Protein AF-Q728A7-F1 (afdb_monomer_lite)

Foldseek 3Di:
DDDDDDDPPPPPPDPPDQQVVLVVQLVVLVVVLLQVNLVSLLSNLVSLQDRPHPVSHDLLLSLLSLLLSVVVPDPPDDPVSVVCNCVSLVVDDPVSNVVSVVSNVVSNVSND

Sequence (112 aa):
MVRLFALVLLLVTMPTLAFADDAERVEKHKIGAMKGDYQDQRNLAYTLSTSSDPFVENKMLGCAWRKLILLSGSQRIDATDIQNEKFYCGKLSPEEQAVATKQAERLYKEIY

Radius of gyration: 20.45 Å; chains: 1; bounding box: 79×33×28 Å

Organism: Nitratidesulfovibrio vulgaris (strain ATCC 29579 / DSM 644 / CCUG 34227 / NCIMB 8303 / VKM B-1760 / Hildenborough) (NCBI:txid882)

pLDDT: mean 89.89, std 17.12, range [40.28, 98.94]

Secondary structure (DSSP, 8-state):
-----------------SHHHHHHHHHHHHHHHHTT-HHHHHHHHHHHHH-S-TTT--HHHHHHHHHHHHHTT-TT--HHHHHHHHHHHTTS-HHHHHHHHHHHHHHHHHH-

Structure (mmCIF, N/CA/C/O backbone):
data_AF-Q728A7-F1
#
_entry.id   AF-Q728A7-F1
#
loop_
_atom_site.group_PDB
_atom_site.id
_atom_site.type_symbol
_atom_site.label_atom_id
_atom_site.label_alt_id
_atom_site.label_comp_id
_atom_site.label_asym_id
_atom_site.label_entity_id
_atom_site.label_seq_id
_atom_site.pdbx_PDB_ins_code
_atom_site.Cartn_x
_atom_site.Cartn_y
_atom_site.Cartn_z
_atom_site.occupancy
_atom_site.B_iso_or_equiv
_atom_site.auth_seq_id
_atom_site.auth_comp_id
_atom_site.auth_asym_id
_atom_site.auth_atom_id
_atom_site.pdbx_PDB_model_num
ATOM 1 N N . MET A 1 1 ? 65.373 15.997 0.542 1.00 44.12 1 MET A N 1
ATOM 2 C CA . MET A 1 1 ? 64.277 16.996 0.476 1.00 44.12 1 MET A CA 1
ATOM 3 C C . MET A 1 1 ? 63.332 16.483 -0.604 1.00 44.12 1 MET A C 1
ATOM 5 O O . MET A 1 1 ? 63.846 16.143 -1.650 1.00 44.12 1 MET A O 1
ATOM 9 N N . VAL A 1 2 ? 62.032 16.248 -0.437 1.00 40.28 2 VAL A N 1
ATOM 10 C CA . VAL A 1 2 ? 60.987 16.885 0.376 1.00 40.28 2 VAL A CA 1
ATOM 11 C C . VAL A 1 2 ? 60.064 15.806 0.971 1.00 40.28 2 VAL A C 1
ATOM 13 O O . VAL A 1 2 ? 60.035 14.666 0.523 1.00 40.28 2 VAL A O 1
ATOM 16 N N . ARG A 1 3 ? 59.408 16.193 2.062 1.00 48.53 3 ARG A N 1
ATOM 17 C CA . ARG A 1 3 ? 58.686 15.402 3.056 1.00 48.53 3 ARG A CA 1
ATOM 18 C C . ARG A 1 3 ? 57.319 14.892 2.573 1.00 48.53 3 ARG A C 1
ATOM 20 O O . ARG A 1 3 ? 56.641 15.567 1.810 1.00 48.53 3 ARG A O 1
ATOM 27 N N . LEU A 1 4 ? 56.950 13.732 3.123 1.00 52.03 4 LEU A N 1
ATOM 28 C CA . LEU A 1 4 ? 55.621 13.287 3.570 1.00 52.03 4 LEU A CA 1
ATOM 29 C C . LEU A 1 4 ? 54.445 14.241 3.261 1.00 52.03 4 LEU A C 1
ATOM 31 O O . LEU A 1 4 ? 54.339 15.301 3.875 1.00 52.03 4 LEU A O 1
ATOM 35 N N . PHE A 1 5 ? 53.502 13.800 2.426 1.00 52.25 5 PHE A N 1
ATOM 36 C CA . PHE A 1 5 ? 52.129 14.309 2.445 1.00 52.25 5 PHE A CA 1
ATOM 37 C C . PHE A 1 5 ? 51.209 13.213 2.973 1.00 52.25 5 PHE A C 1
ATOM 39 O O . PHE A 1 5 ? 50.703 12.372 2.236 1.00 52.25 5 PHE A O 1
ATOM 46 N N . ALA A 1 6 ? 51.018 13.231 4.289 1.00 54.28 6 ALA A N 1
ATOM 47 C CA . ALA A 1 6 ? 49.795 12.727 4.877 1.00 54.28 6 ALA A CA 1
ATOM 48 C C . ALA A 1 6 ? 48.701 13.761 4.584 1.00 54.28 6 ALA A C 1
ATOM 50 O O . ALA A 1 6 ? 48.778 14.890 5.063 1.00 54.28 6 ALA A O 1
ATOM 51 N N . LEU A 1 7 ? 47.683 13.380 3.818 1.00 53.16 7 LEU A N 1
ATOM 52 C CA . LEU A 1 7 ? 46.376 14.014 3.928 1.00 53.16 7 LEU A CA 1
ATOM 53 C C . LEU A 1 7 ? 45.322 12.911 3.902 1.00 53.16 7 LEU A C 1
ATOM 55 O O . LEU A 1 7 ? 44.863 12.451 2.861 1.00 53.16 7 LEU A O 1
ATOM 59 N N . VAL A 1 8 ? 45.012 12.447 5.106 1.00 58.12 8 VAL A N 1
ATOM 60 C CA . VAL A 1 8 ? 43.839 11.643 5.417 1.00 58.12 8 VAL A CA 1
ATOM 61 C C . VAL A 1 8 ? 42.620 12.506 5.095 1.00 58.12 8 VAL A C 1
ATOM 63 O O . VAL A 1 8 ? 42.271 13.393 5.869 1.00 58.12 8 VAL A O 1
ATOM 66 N N . LEU A 1 9 ? 41.985 12.277 3.946 1.00 52.69 9 LEU A N 1
ATOM 67 C CA . LEU A 1 9 ? 40.652 12.805 3.681 1.00 52.69 9 LEU A CA 1
ATOM 68 C C . LEU A 1 9 ? 39.641 11.741 4.124 1.00 52.69 9 LEU A C 1
ATOM 70 O O . LEU A 1 9 ? 39.178 10.924 3.330 1.00 52.69 9 LEU A O 1
ATOM 74 N N . LEU A 1 10 ? 39.340 11.718 5.427 1.00 53.47 10 LEU A N 1
ATOM 75 C CA . LEU A 1 10 ? 38.138 11.060 5.936 1.00 53.47 10 LEU A CA 1
ATOM 76 C C . LEU A 1 10 ? 36.931 11.838 5.383 1.00 53.47 10 LEU A C 1
ATOM 78 O O . LEU A 1 10 ? 36.469 12.807 5.983 1.00 53.47 10 LEU A O 1
ATOM 82 N N . LEU A 1 11 ? 36.418 11.427 4.224 1.00 54.69 11 LEU A N 1
ATOM 83 C CA . LEU A 1 11 ? 35.054 11.751 3.813 1.00 54.69 11 LEU A CA 1
ATOM 84 C C . LEU A 1 11 ? 34.112 10.882 4.651 1.00 54.69 11 LEU A C 1
ATOM 86 O O . LEU A 1 11 ? 33.641 9.838 4.211 1.00 54.69 11 LEU A O 1
ATOM 90 N N . VAL A 1 12 ? 33.863 11.301 5.892 1.00 56.25 12 VAL A N 1
ATOM 91 C CA . VAL A 1 12 ? 32.691 10.831 6.638 1.00 56.25 12 VAL A CA 1
ATOM 92 C C . VAL A 1 12 ? 31.491 11.531 6.015 1.00 56.25 12 VAL A C 1
ATOM 94 O O . VAL A 1 12 ? 31.086 12.610 6.442 1.00 56.25 12 VAL A O 1
ATOM 97 N N . THR A 1 13 ? 30.960 10.957 4.939 1.00 55.31 13 THR A N 1
ATOM 98 C CA . THR A 1 13 ? 29.655 11.360 4.422 1.00 55.31 13 THR A CA 1
ATOM 99 C C . THR A 1 13 ? 28.615 10.975 5.465 1.00 55.31 13 THR A C 1
ATOM 101 O O . THR A 1 13 ? 28.520 9.814 5.863 1.00 55.31 13 THR A O 1
ATOM 104 N N . MET A 1 14 ? 27.887 11.975 5.953 1.00 59.03 14 MET A N 1
ATOM 105 C CA . MET A 1 14 ? 26.846 11.830 6.964 1.00 59.03 14 MET A CA 1
ATOM 106 C C . MET A 1 14 ? 25.797 10.779 6.564 1.00 59.03 14 MET A C 1
ATOM 108 O O . MET A 1 14 ? 25.499 10.642 5.376 1.00 59.03 14 MET A O 1
ATOM 112 N N . PRO A 1 15 ? 25.196 10.048 7.519 1.00 50.47 15 PRO A N 1
ATOM 113 C CA . PRO A 1 15 ? 24.165 9.066 7.213 1.00 50.47 15 PRO A CA 1
ATOM 114 C C . PRO A 1 15 ? 22.844 9.784 6.892 1.00 50.47 15 PRO A C 1
ATOM 116 O O . PRO A 1 15 ? 21.998 9.967 7.760 1.00 50.47 15 PRO A O 1
ATOM 119 N N . THR A 1 16 ? 22.650 10.206 5.643 1.00 57.50 16 THR A N 1
ATOM 120 C CA . THR A 1 16 ? 21.397 10.826 5.163 1.00 57.50 16 THR A CA 1
ATOM 121 C C . THR A 1 16 ? 20.495 9.845 4.403 1.00 57.50 16 THR A C 1
ATOM 123 O O . THR A 1 16 ? 19.815 10.248 3.467 1.00 57.50 16 THR A O 1
ATOM 126 N N . LEU A 1 17 ? 20.496 8.549 4.737 1.00 53.69 17 LEU A N 1
ATOM 127 C CA . LEU A 1 17 ? 20.066 7.521 3.771 1.00 53.69 17 LEU A CA 1
ATOM 128 C C . LEU A 1 17 ? 18.746 6.783 4.052 1.00 53.69 17 LEU A C 1
ATOM 130 O O . LEU A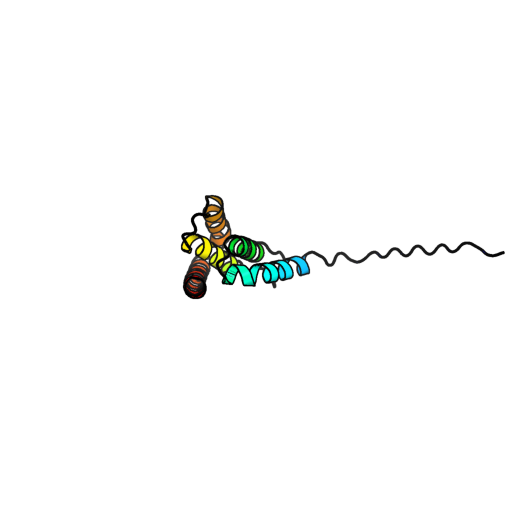 1 17 ? 18.357 5.979 3.219 1.00 53.69 17 LEU A O 1
ATOM 134 N N . ALA A 1 18 ? 18.029 7.028 5.155 1.00 55.31 18 ALA A N 1
ATOM 135 C CA . ALA A 1 18 ? 16.771 6.299 5.408 1.00 55.31 18 ALA A CA 1
ATOM 136 C C . ALA A 1 18 ? 15.524 6.971 4.794 1.00 55.31 18 ALA A C 1
ATOM 138 O O . ALA A 1 18 ? 14.670 6.291 4.242 1.00 55.31 18 ALA A O 1
ATOM 139 N N . PHE A 1 19 ? 15.414 8.303 4.864 1.00 57.62 19 PHE A N 1
ATOM 140 C CA . PHE A 1 19 ? 14.200 9.023 4.439 1.00 57.62 19 PHE A CA 1
ATOM 141 C C . PHE A 1 19 ? 14.064 9.146 2.911 1.00 57.62 19 PHE A C 1
ATOM 143 O O . PHE A 1 19 ? 12.981 8.970 2.364 1.00 57.62 19 PHE A O 1
ATOM 150 N N . ALA A 1 20 ? 15.171 9.388 2.201 1.00 64.19 20 ALA A N 1
ATOM 151 C CA . ALA A 1 20 ? 15.150 9.499 0.741 1.00 64.19 20 ALA A CA 1
ATOM 152 C C . ALA A 1 20 ? 14.777 8.173 0.045 1.00 64.19 20 ALA A C 1
ATOM 154 O O . ALA A 1 20 ? 14.147 8.199 -1.012 1.00 64.19 20 ALA A O 1
ATOM 155 N N . ASP A 1 21 ? 15.119 7.033 0.655 1.00 86.81 21 ASP A N 1
ATOM 156 C CA . ASP A 1 21 ? 14.872 5.702 0.088 1.00 86.81 21 ASP A CA 1
ATOM 157 C C . ASP A 1 21 ? 13.371 5.394 -0.014 1.00 86.81 21 ASP A C 1
ATOM 159 O O . ASP A 1 21 ? 12.887 4.940 -1.047 1.00 86.81 21 ASP A O 1
ATOM 163 N N . ASP A 1 22 ? 12.581 5.713 1.011 1.00 92.88 22 ASP A N 1
ATOM 164 C CA . ASP A 1 22 ? 11.150 5.399 0.995 1.00 92.88 22 ASP A CA 1
ATOM 165 C C . ASP A 1 22 ? 10.366 6.219 -0.042 1.00 92.88 22 ASP A C 1
ATOM 167 O O . ASP A 1 22 ? 9.475 5.680 -0.710 1.00 92.88 22 ASP A O 1
ATOM 171 N N . ALA A 1 23 ? 10.716 7.494 -0.235 1.00 94.50 23 ALA A N 1
ATOM 172 C CA . ALA A 1 23 ? 10.121 8.322 -1.282 1.00 94.50 23 ALA A CA 1
ATOM 173 C C . ALA A 1 23 ? 10.462 7.785 -2.685 1.00 94.50 23 ALA A C 1
ATOM 175 O O . ALA A 1 23 ? 9.582 7.687 -3.545 1.00 94.50 23 ALA A O 1
ATOM 176 N N . GLU A 1 24 ? 11.713 7.366 -2.899 1.00 94.00 24 GLU A N 1
ATOM 177 C CA . GLU A 1 24 ? 12.138 6.709 -4.138 1.00 94.00 24 GLU A CA 1
ATOM 178 C C . GLU A 1 24 ? 11.380 5.392 -4.362 1.00 94.00 24 GLU A C 1
ATOM 180 O O . GLU A 1 24 ? 10.890 5.134 -5.463 1.00 94.00 24 GLU A O 1
ATOM 185 N N . ARG A 1 25 ? 11.199 4.577 -3.314 1.00 95.25 25 ARG A N 1
ATOM 186 C CA . ARG A 1 25 ? 10.435 3.321 -3.379 1.00 95.25 25 ARG A CA 1
ATOM 187 C C . ARG A 1 25 ? 8.971 3.552 -3.749 1.00 95.25 25 ARG A C 1
ATOM 189 O O . ARG A 1 25 ? 8.418 2.754 -4.508 1.00 95.25 25 ARG A O 1
ATOM 196 N N . VAL A 1 26 ? 8.335 4.612 -3.243 1.00 97.00 26 VAL A N 1
ATOM 197 C CA . VAL A 1 26 ? 6.979 4.988 -3.680 1.00 97.00 26 VAL A CA 1
ATOM 198 C C . VAL A 1 26 ? 6.973 5.300 -5.170 1.00 97.00 26 VAL A C 1
ATOM 200 O O . VAL A 1 26 ? 6.186 4.700 -5.901 1.00 97.00 26 VAL A O 1
ATOM 203 N N . GLU A 1 27 ? 7.856 6.186 -5.632 1.00 96.06 27 GLU A N 1
ATOM 204 C CA . GLU A 1 27 ? 7.864 6.609 -7.035 1.00 96.06 27 GLU A CA 1
ATOM 205 C C . GLU A 1 27 ? 8.167 5.442 -7.982 1.00 96.06 27 GLU A C 1
ATOM 207 O O . GLU A 1 27 ? 7.476 5.255 -8.985 1.00 96.06 27 GLU A O 1
ATOM 212 N N . LYS A 1 28 ? 9.114 4.580 -7.600 1.00 97.19 28 LYS A N 1
ATOM 213 C CA . LYS A 1 28 ? 9.482 3.369 -8.340 1.00 97.19 28 LYS A CA 1
ATOM 214 C C . LYS A 1 28 ? 8.285 2.463 -8.631 1.00 97.19 28 LYS A C 1
ATOM 216 O O . LYS A 1 28 ? 8.169 1.953 -9.742 1.00 97.19 28 LYS A O 1
ATOM 221 N N . HIS A 1 29 ? 7.412 2.243 -7.647 1.00 98.25 29 HIS A N 1
ATOM 222 C CA . HIS A 1 29 ? 6.294 1.300 -7.774 1.00 98.25 29 HIS A CA 1
ATOM 223 C C . HIS A 1 29 ? 4.984 1.959 -8.220 1.00 98.25 29 HIS A C 1
ATOM 225 O O . HIS A 1 29 ? 4.067 1.275 -8.668 1.00 98.25 29 HIS A O 1
ATOM 231 N N . LYS A 1 30 ? 4.876 3.288 -8.146 1.00 97.94 30 LYS A N 1
ATOM 232 C CA . LYS A 1 30 ? 3.633 4.017 -8.422 1.00 97.94 30 LYS A CA 1
ATOM 233 C C . LYS A 1 30 ? 3.068 3.754 -9.816 1.00 97.94 30 LYS A C 1
ATOM 235 O O . LYS A 1 30 ? 1.881 3.463 -9.947 1.00 97.94 30 LYS A O 1
ATOM 240 N N . ILE A 1 31 ? 3.899 3.838 -10.856 1.00 98.06 31 ILE A N 1
ATOM 241 C CA . ILE A 1 31 ? 3.432 3.699 -12.245 1.00 98.06 31 ILE A CA 1
ATOM 242 C C . ILE A 1 31 ? 2.932 2.279 -12.521 1.00 98.06 31 ILE A C 1
ATOM 244 O O . ILE A 1 31 ? 1.879 2.118 -13.135 1.00 98.06 31 ILE A O 1
ATOM 248 N N . GLY A 1 32 ? 3.661 1.251 -12.082 1.00 98.50 32 GLY A N 1
ATOM 249 C CA . GLY A 1 32 ? 3.243 -0.134 -12.290 1.00 98.50 32 GLY A CA 1
ATOM 250 C C . GLY A 1 32 ? 2.015 -0.499 -11.461 1.00 98.50 32 GLY A C 1
ATOM 251 O O . GLY A 1 32 ? 1.087 -1.108 -11.992 1.00 98.50 32 GLY A O 1
ATOM 252 N N . ALA A 1 33 ? 1.922 -0.005 -10.221 1.00 98.69 33 ALA A N 1
ATOM 253 C CA . ALA A 1 33 ? 0.744 -0.202 -9.382 1.00 98.69 33 ALA A CA 1
ATOM 254 C C . ALA A 1 33 ? -0.536 0.333 -10.051 1.00 98.69 33 ALA A C 1
ATOM 256 O O . ALA A 1 33 ? -1.555 -0.364 -10.081 1.00 98.69 33 ALA A O 1
ATOM 257 N N . MET A 1 34 ? -0.456 1.526 -10.658 1.00 98.62 34 MET A N 1
ATOM 258 C CA . MET A 1 34 ? -1.546 2.144 -11.430 1.00 98.62 34 MET A CA 1
ATOM 259 C C . MET A 1 34 ? -1.832 1.454 -12.773 1.00 98.62 34 MET A C 1
ATOM 261 O O . MET A 1 34 ? -2.890 1.664 -13.350 1.00 98.62 34 MET A O 1
ATOM 265 N N . LYS A 1 35 ? -0.918 0.624 -13.282 1.00 98.31 35 LYS A N 1
ATOM 266 C CA . LYS A 1 35 ? -1.137 -0.212 -14.476 1.00 98.31 35 LYS A CA 1
ATOM 267 C C . LYS A 1 35 ? -1.659 -1.611 -14.140 1.00 98.31 35 LYS A C 1
ATOM 269 O O . LYS A 1 35 ? -1.724 -2.458 -15.025 1.00 98.31 35 LYS A O 1
ATOM 274 N N . GLY A 1 36 ? -1.993 -1.871 -12.876 1.00 98.00 36 GLY A N 1
ATOM 275 C CA . GLY A 1 36 ? -2.477 -3.180 -12.442 1.00 98.00 36 GLY A CA 1
ATOM 276 C C . GLY A 1 36 ? -1.371 -4.187 -12.127 1.00 98.00 36 GLY A C 1
ATOM 277 O O . GLY A 1 36 ? -1.673 -5.362 -11.926 1.00 98.00 36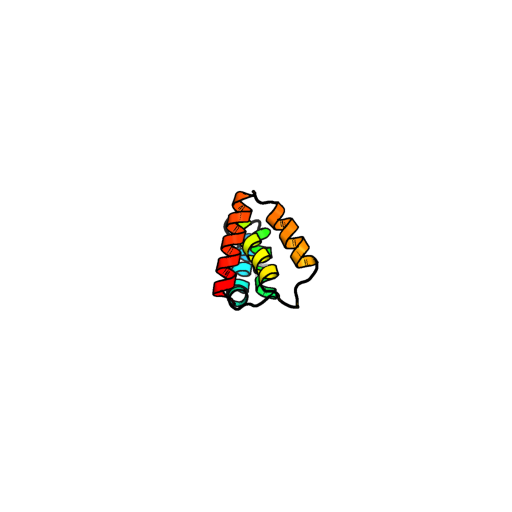 GLY A O 1
ATOM 278 N N . ASP A 1 37 ? -0.096 -3.775 -12.068 1.00 98.56 37 ASP A N 1
ATOM 279 C CA . ASP A 1 37 ? 0.970 -4.698 -11.679 1.00 98.56 37 ASP A CA 1
ATOM 280 C C . ASP A 1 37 ? 0.826 -5.077 -10.201 1.00 98.56 37 ASP A C 1
ATOM 282 O O . ASP A 1 37 ? 1.057 -4.285 -9.286 1.00 98.56 37 ASP A O 1
ATOM 286 N N . TYR A 1 38 ? 0.438 -6.329 -9.974 1.00 98.44 38 TYR A N 1
ATOM 287 C CA . TYR A 1 38 ? 0.175 -6.878 -8.649 1.00 98.44 38 TYR A CA 1
ATOM 288 C C . TYR A 1 38 ? 1.368 -6.748 -7.684 1.00 98.44 38 TYR A C 1
ATOM 290 O O . TYR A 1 38 ? 1.171 -6.512 -6.489 1.00 98.44 38 TYR A O 1
ATOM 298 N N . GLN A 1 39 ? 2.609 -6.899 -8.164 1.00 98.50 39 GLN A N 1
ATOM 299 C CA . GLN A 1 39 ? 3.774 -6.821 -7.282 1.00 98.50 39 GLN A CA 1
ATOM 300 C C . GLN A 1 39 ? 4.067 -5.373 -6.889 1.00 98.50 39 GLN A C 1
ATOM 302 O O . GLN A 1 39 ? 4.361 -5.099 -5.723 1.00 98.50 39 GLN A O 1
ATOM 307 N N . ASP A 1 40 ? 3.930 -4.445 -7.830 1.00 98.81 40 ASP A N 1
ATOM 308 C CA . ASP A 1 40 ? 4.071 -3.022 -7.553 1.00 98.81 40 ASP A CA 1
ATOM 309 C C . ASP A 1 40 ? 2.967 -2.513 -6.618 1.00 98.81 40 ASP A C 1
ATOM 311 O O . ASP A 1 40 ? 3.262 -1.743 -5.705 1.00 98.81 40 ASP A O 1
ATOM 315 N N . GLN A 1 41 ? 1.733 -3.020 -6.734 1.00 98.81 41 GLN A N 1
ATOM 316 C CA . GLN A 1 41 ? 0.664 -2.742 -5.764 1.00 98.81 41 GLN A CA 1
ATOM 317 C C . GLN A 1 41 ? 1.052 -3.190 -4.347 1.00 98.81 41 GLN A C 1
ATOM 319 O O . GLN A 1 41 ? 0.905 -2.422 -3.391 1.00 98.81 41 GLN A O 1
ATOM 324 N N . ARG A 1 42 ? 1.597 -4.409 -4.191 1.00 98.81 42 ARG A N 1
ATOM 325 C CA . ARG A 1 42 ? 2.062 -4.924 -2.886 1.00 98.81 42 ARG A CA 1
ATOM 326 C C . ARG A 1 42 ? 3.182 -4.069 -2.302 1.00 98.81 42 ARG A C 1
ATOM 328 O O . ARG A 1 42 ? 3.141 -3.748 -1.110 1.00 98.81 42 ARG A O 1
ATOM 335 N N . ASN A 1 43 ? 4.158 -3.705 -3.131 1.00 98.69 43 ASN A N 1
ATOM 336 C CA . ASN A 1 43 ? 5.329 -2.941 -2.712 1.00 98.69 43 ASN A CA 1
ATOM 337 C C . ASN A 1 43 ? 4.957 -1.506 -2.327 1.00 98.69 43 ASN A C 1
ATOM 339 O O . ASN A 1 43 ? 5.372 -1.038 -1.266 1.00 98.69 43 ASN A O 1
ATOM 343 N N . LEU A 1 44 ? 4.123 -0.844 -3.132 1.00 98.69 44 LEU A N 1
ATOM 344 C CA . LEU A 1 44 ? 3.614 0.493 -2.841 1.00 98.69 44 LEU A CA 1
ATOM 345 C C . LEU A 1 44 ? 2.815 0.502 -1.532 1.00 98.69 44 LEU A C 1
ATOM 347 O O . LEU A 1 44 ? 3.079 1.316 -0.648 1.00 98.69 44 LEU A O 1
ATOM 351 N N . ALA A 1 45 ? 1.901 -0.457 -1.362 1.00 98.75 45 ALA A N 1
ATOM 352 C CA . ALA A 1 45 ? 1.129 -0.605 -0.134 1.00 98.75 45 ALA A CA 1
ATOM 353 C C . ALA A 1 45 ? 2.020 -0.822 1.098 1.00 98.75 45 ALA A C 1
ATOM 355 O O . ALA A 1 45 ? 1.736 -0.282 2.168 1.00 98.75 45 ALA A O 1
ATOM 356 N N . TYR A 1 46 ? 3.090 -1.614 0.962 1.00 98.44 46 TYR A N 1
ATOM 357 C CA . TYR A 1 46 ? 4.059 -1.843 2.030 1.00 98.44 46 TYR A CA 1
ATOM 358 C C . TYR A 1 46 ? 4.771 -0.556 2.433 1.00 98.44 46 TYR A C 1
ATOM 360 O O . TYR A 1 46 ? 4.669 -0.181 3.598 1.00 98.44 46 TYR A O 1
ATOM 368 N N . THR A 1 47 ? 5.380 0.164 1.486 1.00 98.25 47 THR A N 1
ATOM 369 C CA . THR A 1 47 ? 6.085 1.425 1.770 1.00 98.25 47 THR A CA 1
ATOM 370 C C . THR A 1 47 ? 5.194 2.429 2.493 1.00 98.25 47 THR A C 1
ATOM 372 O O . THR A 1 47 ? 5.561 2.921 3.556 1.00 98.25 47 THR A O 1
ATOM 375 N N . LEU A 1 48 ? 3.980 2.652 1.979 1.00 98.44 48 LEU A N 1
ATOM 376 C CA . LEU A 1 48 ? 3.017 3.579 2.582 1.00 98.44 48 LEU A CA 1
ATOM 377 C C . LEU A 1 48 ? 2.593 3.160 4.000 1.00 98.44 48 LEU A C 1
ATOM 379 O O . LEU A 1 48 ? 2.211 4.008 4.801 1.00 98.44 48 LEU A O 1
ATOM 383 N N . SER A 1 49 ? 2.640 1.864 4.321 1.00 98.12 49 SER A N 1
ATOM 384 C CA . SER A 1 49 ? 2.209 1.339 5.623 1.00 98.12 49 SER A CA 1
ATOM 385 C C . SER A 1 49 ? 3.318 1.279 6.679 1.00 98.12 49 SER A C 1
ATOM 387 O O . SER A 1 49 ? 3.000 1.109 7.857 1.00 98.12 49 SER A O 1
ATOM 389 N N . THR A 1 50 ? 4.591 1.300 6.272 1.00 96.50 50 THR A N 1
ATOM 390 C CA . THR A 1 50 ? 5.732 1.018 7.165 1.00 96.50 50 THR A CA 1
ATOM 391 C C . THR A 1 50 ? 6.798 2.096 7.197 1.00 96.50 50 THR A C 1
ATOM 393 O O . THR A 1 50 ? 7.716 1.967 8.005 1.00 96.50 50 THR A O 1
ATOM 396 N N . SER A 1 51 ? 6.742 3.090 6.309 1.00 95.88 51 SER A N 1
ATOM 397 C CA . SER A 1 51 ? 7.769 4.126 6.268 1.00 95.88 51 SER A CA 1
ATOM 398 C C . SER A 1 51 ? 7.882 4.837 7.617 1.00 95.88 51 SER A C 1
ATOM 400 O O . SER A 1 51 ? 6.880 5.141 8.261 1.00 95.88 51 SER A O 1
ATOM 402 N N . SER A 1 52 ? 9.117 5.104 8.039 1.00 93.75 52 SER A N 1
ATOM 403 C CA . SER A 1 52 ? 9.389 5.987 9.175 1.00 93.75 52 SER A CA 1
ATOM 404 C C . SER A 1 52 ? 9.385 7.466 8.784 1.00 93.75 52 SER A C 1
ATOM 406 O O . SER A 1 52 ? 9.483 8.322 9.661 1.00 93.75 52 SER A O 1
ATOM 408 N N . ASP A 1 53 ? 9.321 7.773 7.485 1.00 94.12 53 ASP A N 1
ATOM 409 C CA . ASP A 1 53 ? 9.178 9.134 6.986 1.00 94.12 53 ASP A CA 1
ATOM 410 C C . ASP A 1 53 ? 7.705 9.568 7.086 1.00 94.12 53 ASP A C 1
ATOM 412 O O . ASP A 1 53 ? 6.866 9.004 6.383 1.00 94.12 53 ASP A O 1
ATOM 416 N N . PRO A 1 54 ? 7.351 10.579 7.899 1.00 92.06 54 PRO A N 1
ATOM 417 C CA . PRO A 1 54 ? 5.969 11.048 8.001 1.00 92.06 54 PRO A CA 1
ATOM 418 C C . PRO A 1 54 ? 5.429 11.678 6.704 1.00 92.06 54 PRO A C 1
ATOM 420 O O . PRO A 1 54 ? 4.217 11.835 6.575 1.00 92.06 54 PRO A O 1
ATOM 423 N N . PHE A 1 55 ? 6.289 12.053 5.750 1.00 93.56 55 PHE A N 1
ATOM 424 C CA . PHE A 1 55 ? 5.872 12.558 4.438 1.00 93.56 55 PHE A CA 1
ATOM 425 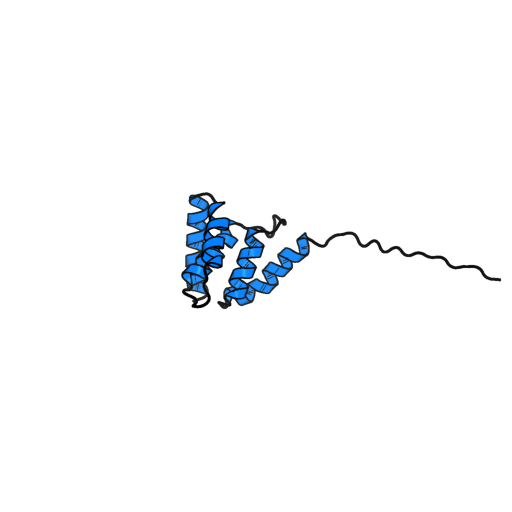C C . PHE A 1 55 ? 5.579 11.438 3.432 1.00 93.56 55 PHE A C 1
ATOM 427 O O . PHE A 1 55 ? 4.900 11.681 2.433 1.00 93.56 55 PHE A O 1
ATOM 434 N N . VAL A 1 56 ? 6.068 10.222 3.690 1.00 95.94 56 VAL A N 1
ATOM 435 C CA . VAL A 1 56 ? 5.810 9.032 2.864 1.00 95.94 56 VAL A CA 1
ATOM 436 C C . VAL A 1 56 ? 4.771 8.124 3.513 1.00 95.94 56 VAL A C 1
ATOM 438 O O . VAL A 1 56 ? 3.940 7.538 2.815 1.00 95.94 56 VAL A O 1
ATOM 441 N N . GLU A 1 57 ? 4.796 7.998 4.840 1.00 97.12 57 GLU A N 1
ATOM 442 C CA . GLU A 1 57 ? 3.846 7.181 5.579 1.00 97.12 57 GLU A CA 1
ATOM 443 C C . GLU A 1 57 ? 2.422 7.683 5.335 1.00 97.12 57 GLU A C 1
ATOM 445 O O . GLU A 1 57 ? 2.060 8.831 5.583 1.00 97.12 57 GLU A O 1
ATOM 450 N N . ASN A 1 58 ? 1.578 6.773 4.867 1.00 98.06 58 ASN A N 1
ATOM 451 C CA . ASN A 1 58 ? 0.160 7.006 4.719 1.00 98.06 58 ASN A CA 1
ATOM 452 C C . ASN A 1 58 ? -0.569 5.683 4.934 1.00 98.06 58 ASN A C 1
ATOM 454 O O . ASN A 1 58 ? -0.913 4.972 3.988 1.00 98.06 58 ASN A O 1
ATOM 458 N N . LYS A 1 59 ? -0.798 5.342 6.206 1.00 98.25 59 LYS A N 1
ATOM 459 C CA . LYS A 1 59 ? -1.417 4.070 6.612 1.00 98.25 59 LYS A CA 1
ATOM 460 C C . LYS A 1 59 ? -2.794 3.854 5.978 1.00 98.25 59 LYS A C 1
ATOM 462 O O . LYS A 1 59 ? -3.121 2.731 5.599 1.00 98.25 59 LYS A O 1
ATOM 467 N N . MET A 1 60 ? -3.574 4.923 5.811 1.00 98.56 60 MET A N 1
ATOM 468 C CA . MET A 1 60 ? -4.888 4.869 5.166 1.00 98.56 60 MET A CA 1
ATOM 469 C C . MET A 1 60 ? -4.774 4.523 3.676 1.00 98.56 60 MET A C 1
ATOM 471 O O . MET A 1 60 ? -5.443 3.597 3.217 1.00 98.56 60 MET A O 1
ATOM 475 N N . LEU A 1 61 ? -3.885 5.192 2.932 1.00 98.69 61 LEU A N 1
ATOM 476 C CA . LEU A 1 61 ? -3.648 4.880 1.519 1.00 98.69 61 LEU A CA 1
ATOM 477 C C . LEU A 1 61 ? -2.992 3.501 1.343 1.00 98.69 61 LEU A C 1
ATOM 479 O O . LEU A 1 61 ? -3.350 2.757 0.434 1.00 98.69 61 LEU A O 1
ATOM 483 N N . GLY A 1 62 ? -2.077 3.120 2.237 1.00 98.75 62 GLY A N 1
ATOM 484 C CA . GLY A 1 62 ? -1.502 1.775 2.285 1.00 98.75 62 GLY A CA 1
ATOM 485 C C . GLY A 1 62 ? -2.580 0.703 2.470 1.00 98.75 62 GLY A C 1
ATOM 486 O O . GLY A 1 62 ? -2.608 -0.281 1.731 1.00 98.75 62 GLY A O 1
ATOM 487 N N . CYS A 1 63 ? -3.526 0.926 3.386 1.00 98.88 63 CYS A N 1
ATOM 488 C CA . CYS A 1 63 ? -4.693 0.065 3.560 1.00 98.88 63 CYS A CA 1
ATOM 489 C C . CYS A 1 63 ? -5.591 0.037 2.309 1.00 98.88 63 CYS A C 1
ATOM 491 O O . CYS A 1 63 ? -6.031 -1.039 1.902 1.00 98.88 63 CYS A O 1
ATOM 493 N N . ALA A 1 64 ? -5.812 1.178 1.647 1.00 98.94 64 ALA A N 1
ATOM 494 C CA . ALA A 1 64 ? -6.581 1.235 0.403 1.00 98.94 64 ALA A CA 1
ATOM 495 C C . ALA A 1 64 ? -5.964 0.355 -0.698 1.00 98.94 64 ALA A C 1
ATOM 497 O O . ALA A 1 64 ? -6.671 -0.437 -1.319 1.00 98.94 64 ALA A O 1
ATOM 498 N N . TRP A 1 65 ? -4.641 0.405 -0.885 1.00 98.94 65 TRP A N 1
ATOM 499 C CA . TRP A 1 65 ? -3.952 -0.481 -1.828 1.00 98.94 65 TRP A CA 1
ATOM 500 C C . TRP A 1 65 ? -4.057 -1.962 -1.443 1.00 98.94 65 TRP A C 1
ATOM 502 O O . TRP A 1 65 ? -4.210 -2.810 -2.317 1.00 98.94 65 TRP A O 1
ATOM 512 N N . ARG A 1 66 ? -4.038 -2.305 -0.149 1.00 98.88 66 ARG A N 1
ATOM 513 C CA . ARG A 1 66 ? -4.245 -3.699 0.300 1.00 98.88 66 ARG A CA 1
ATOM 514 C C . ARG A 1 66 ? -5.645 -4.206 0.011 1.00 98.88 66 ARG A C 1
ATOM 516 O O . ARG A 1 66 ? -5.800 -5.321 -0.482 1.00 98.88 66 ARG A O 1
ATOM 523 N N . LYS A 1 67 ? -6.652 -3.372 0.256 1.00 98.88 67 LYS A N 1
ATOM 524 C CA . LYS A 1 67 ? -8.036 -3.678 -0.110 1.00 98.88 67 LYS A CA 1
ATOM 525 C C . LYS A 1 67 ? -8.190 -3.804 -1.627 1.00 98.88 67 LYS A C 1
ATOM 527 O O . LYS A 1 67 ? -8.857 -4.733 -2.069 1.00 98.88 67 LYS A O 1
ATOM 532 N N . LEU A 1 68 ? -7.527 -2.951 -2.416 1.00 98.88 68 LEU A N 1
ATOM 533 C CA . LEU A 1 68 ? -7.496 -3.072 -3.877 1.00 98.88 68 LEU A CA 1
ATOM 534 C C . LEU A 1 68 ? -6.901 -4.413 -4.326 1.00 98.88 68 LEU A C 1
ATOM 536 O O . LEU A 1 68 ? -7.478 -5.052 -5.198 1.00 98.88 68 LEU A O 1
ATOM 540 N N . ILE A 1 69 ? -5.782 -4.850 -3.737 1.00 98.81 69 ILE A N 1
ATOM 541 C CA . ILE A 1 69 ? -5.152 -6.135 -4.083 1.00 98.81 69 ILE A CA 1
ATOM 542 C C . ILE A 1 69 ? -6.154 -7.277 -3.910 1.00 98.81 69 ILE A C 1
ATOM 544 O O . ILE A 1 69 ? -6.311 -8.075 -4.829 1.00 98.81 69 ILE A O 1
ATOM 548 N N . LEU A 1 70 ? -6.885 -7.322 -2.792 1.00 98.75 70 LEU A N 1
ATOM 549 C CA . LEU A 1 70 ? -7.922 -8.337 -2.578 1.00 98.75 70 LEU A CA 1
ATOM 550 C C . LEU A 1 70 ? -9.101 -8.180 -3.552 1.00 98.75 70 LEU A C 1
ATOM 552 O O . LEU A 1 70 ? -9.590 -9.170 -4.092 1.00 98.75 70 LEU A O 1
ATOM 556 N N . LEU A 1 71 ? -9.529 -6.941 -3.807 1.00 98.38 71 LEU A N 1
ATOM 557 C CA . LEU A 1 71 ? -10.631 -6.625 -4.719 1.00 98.38 71 LEU A CA 1
ATOM 558 C C . LEU A 1 71 ? -10.307 -6.956 -6.186 1.00 98.38 71 LEU A C 1
ATOM 560 O O . LEU A 1 71 ? -11.217 -7.259 -6.951 1.00 98.38 71 LEU A O 1
ATOM 564 N N . SER A 1 72 ? -9.028 -6.941 -6.575 1.00 97.81 72 SER A N 1
ATOM 565 C CA . SER A 1 72 ? -8.576 -7.214 -7.948 1.0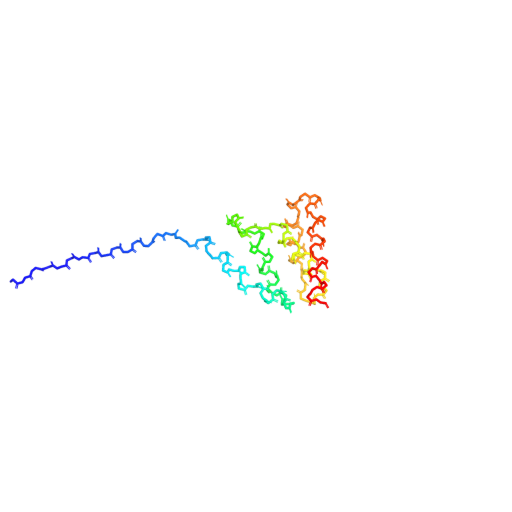0 97.81 72 SER A CA 1
ATOM 566 C C . SER A 1 72 ? -8.964 -8.603 -8.461 1.00 97.81 72 SER A C 1
ATOM 568 O O . SER A 1 72 ? -9.006 -8.818 -9.669 1.00 97.81 72 SER A O 1
ATOM 570 N N . GLY A 1 73 ? -9.207 -9.564 -7.562 1.00 96.50 73 GLY A N 1
ATOM 571 C CA . GLY A 1 73 ? -9.457 -10.956 -7.939 1.00 96.50 73 GLY A CA 1
ATOM 572 C C . GLY A 1 73 ? -8.261 -11.636 -8.619 1.00 96.50 73 GLY A C 1
ATOM 573 O O . GLY A 1 73 ? -8.435 -12.662 -9.274 1.00 96.50 73 GLY A O 1
ATOM 574 N N . SER A 1 74 ? -7.052 -11.076 -8.489 1.00 97.44 74 SER A N 1
ATOM 575 C CA . SER A 1 74 ? -5.830 -11.654 -9.051 1.00 97.44 74 SER A CA 1
ATOM 576 C C . SER A 1 74 ? -5.626 -13.099 -8.583 1.00 97.44 74 SER A C 1
ATOM 578 O O . SER A 1 74 ? -5.658 -13.393 -7.390 1.00 97.44 74 SER A O 1
ATOM 580 N N . GLN A 1 75 ? -5.314 -14.004 -9.515 1.00 97.94 75 GLN A N 1
ATOM 581 C CA . GLN A 1 75 ? -4.992 -15.408 -9.206 1.00 97.94 75 GLN A CA 1
ATOM 582 C C . GLN A 1 75 ? -3.704 -15.566 -8.378 1.00 97.94 75 GLN A C 1
ATOM 584 O O . GLN A 1 75 ? -3.406 -16.659 -7.904 1.00 97.94 75 GLN A O 1
ATOM 589 N N . ARG A 1 76 ? -2.926 -14.486 -8.222 1.00 98.25 76 ARG A N 1
ATOM 590 C CA . ARG A 1 76 ? -1.701 -14.448 -7.412 1.00 98.25 76 ARG A CA 1
ATOM 591 C C . ARG A 1 76 ? -1.968 -14.141 -5.938 1.00 98.25 76 ARG A C 1
ATOM 593 O O . ARG A 1 76 ? -1.024 -14.223 -5.161 1.00 98.25 76 ARG A O 1
ATOM 600 N N . ILE A 1 77 ? -3.198 -13.759 -5.571 1.00 98.38 77 ILE A N 1
ATOM 601 C CA . ILE A 1 77 ? -3.563 -13.468 -4.180 1.00 98.38 77 ILE A CA 1
ATOM 602 C C . ILE A 1 77 ? -3.290 -14.697 -3.316 1.00 98.38 77 ILE A C 1
ATOM 604 O O . ILE A 1 77 ? -3.713 -15.808 -3.641 1.00 98.38 77 ILE A O 1
ATOM 608 N N . ASP A 1 78 ? -2.619 -14.480 -2.191 1.00 98.25 78 ASP A N 1
ATOM 609 C CA . ASP A 1 78 ? -2.279 -15.537 -1.247 1.00 98.25 78 ASP A CA 1
ATOM 610 C C . ASP A 1 78 ? -2.655 -15.168 0.202 1.00 98.25 78 ASP A C 1
ATOM 612 O O . ASP A 1 78 ? -3.207 -14.104 0.506 1.00 98.25 78 ASP A O 1
ATOM 616 N N . ALA A 1 79 ? -2.362 -16.078 1.135 1.00 98.50 79 ALA A N 1
ATOM 617 C CA . ALA A 1 79 ? -2.654 -15.876 2.551 1.00 98.50 79 ALA A CA 1
ATOM 618 C C . ALA A 1 79 ? -1.942 -14.647 3.148 1.00 98.50 79 ALA A C 1
ATOM 620 O O . ALA A 1 79 ? -2.449 -14.053 4.102 1.00 98.50 79 ALA A O 1
ATOM 621 N N . THR A 1 80 ? -0.789 -14.251 2.603 1.00 98.44 80 THR A N 1
ATOM 622 C CA . THR A 1 80 ? -0.034 -13.084 3.067 1.00 98.44 80 THR A CA 1
ATOM 623 C C . THR A 1 80 ? -0.731 -11.778 2.702 1.00 98.44 80 THR A C 1
ATOM 625 O O . THR A 1 80 ? -0.682 -10.845 3.498 1.00 98.44 80 THR A O 1
ATOM 628 N N . ASP A 1 81 ? -1.453 -11.698 1.580 1.00 98.75 81 ASP A N 1
ATOM 629 C CA . ASP A 1 81 ? -2.234 -10.500 1.234 1.00 98.75 81 ASP A CA 1
ATOM 630 C C . ASP A 1 81 ? -3.379 -10.277 2.225 1.00 98.75 81 ASP A C 1
ATOM 632 O O . ASP A 1 81 ? -3.563 -9.170 2.733 1.00 98.75 81 ASP A O 1
ATOM 636 N N . ILE A 1 82 ? -4.093 -11.352 2.572 1.00 98.56 82 ILE A N 1
ATOM 637 C CA . ILE A 1 82 ? -5.184 -11.321 3.556 1.00 98.56 82 ILE A CA 1
ATOM 638 C C . ILE A 1 82 ? -4.644 -10.940 4.940 1.00 98.56 82 ILE A C 1
ATOM 640 O O . ILE A 1 82 ? -5.242 -10.130 5.646 1.00 98.56 82 ILE A O 1
ATOM 644 N N . GLN A 1 83 ? -3.513 -11.522 5.348 1.00 98.75 83 GLN A N 1
ATOM 645 C CA . GLN A 1 83 ? -2.895 -11.218 6.641 1.00 98.75 83 GLN A CA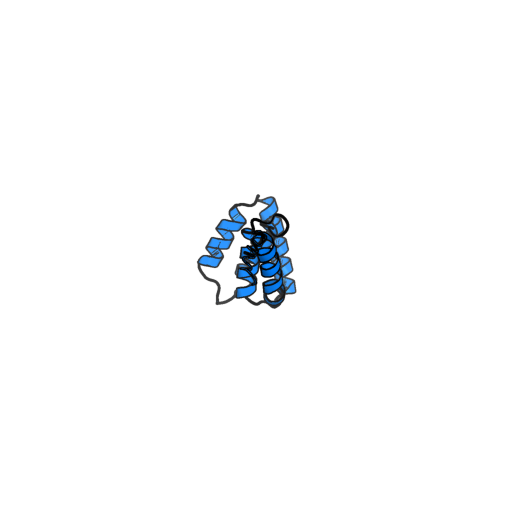 1
ATOM 646 C C . GLN A 1 83 ? -2.375 -9.780 6.701 1.00 98.75 83 GLN A C 1
ATOM 648 O O . GLN A 1 83 ? -2.570 -9.109 7.711 1.00 98.75 83 GLN A O 1
ATOM 653 N N . ASN A 1 84 ? -1.763 -9.289 5.623 1.00 98.56 84 ASN A N 1
ATOM 654 C CA . ASN A 1 84 ? -1.275 -7.918 5.546 1.00 98.56 84 ASN A CA 1
ATOM 655 C C . ASN A 1 84 ? -2.427 -6.912 5.550 1.00 98.56 84 ASN A C 1
ATOM 657 O O . ASN A 1 84 ? -2.341 -5.912 6.257 1.00 98.56 84 ASN A O 1
ATOM 661 N N . GLU A 1 85 ? -3.508 -7.154 4.805 1.00 98.69 85 GLU A N 1
ATOM 662 C CA . GLU A 1 85 ? -4.697 -6.298 4.871 1.00 98.69 85 GLU A CA 1
ATOM 663 C C . GLU A 1 85 ? -5.199 -6.207 6.314 1.00 98.69 85 GLU A C 1
ATOM 665 O O . GLU A 1 85 ? -5.227 -5.109 6.867 1.00 98.69 85 GLU A O 1
ATOM 670 N N . LYS A 1 86 ? -5.422 -7.347 6.979 1.00 98.69 86 LYS A N 1
ATOM 671 C CA . LYS A 1 86 ? -5.868 -7.379 8.380 1.00 98.69 86 LYS A CA 1
ATOM 672 C C . LYS A 1 86 ? -4.905 -6.666 9.328 1.00 98.69 86 LYS A C 1
ATOM 674 O O . LYS A 1 86 ? -5.339 -5.878 10.163 1.00 98.69 86 LYS A O 1
ATOM 679 N N . PHE A 1 87 ? -3.604 -6.927 9.213 1.00 98.62 87 PHE A N 1
ATOM 680 C CA . PHE A 1 87 ? -2.599 -6.375 10.122 1.00 98.62 87 PHE A CA 1
ATOM 681 C C . PHE A 1 87 ? -2.423 -4.864 9.961 1.00 98.62 87 PHE A C 1
ATOM 683 O O . PHE A 1 87 ? -2.341 -4.147 10.956 1.00 98.62 87 PHE A O 1
ATOM 690 N N . TYR A 1 88 ? -2.331 -4.370 8.724 1.00 98.50 88 TYR A N 1
ATOM 691 C CA . TYR A 1 88 ? -2.091 -2.951 8.475 1.00 98.50 88 TYR A CA 1
ATOM 692 C C . TYR A 1 88 ? -3.379 -2.129 8.582 1.00 98.50 88 TYR A C 1
ATOM 694 O O . TYR A 1 88 ? -3.360 -1.081 9.224 1.00 98.50 88 TYR A O 1
ATOM 702 N N . CYS A 1 89 ? -4.502 -2.612 8.038 1.00 98.62 89 CYS A N 1
ATOM 703 C CA . CYS A 1 89 ? -5.791 -1.925 8.156 1.00 98.62 89 CYS A CA 1
ATOM 704 C C . CYS A 1 89 ? -6.363 -1.989 9.578 1.00 98.62 89 CYS A C 1
ATOM 706 O O . CYS A 1 89 ? -7.020 -1.046 10.002 1.00 98.62 89 CYS A O 1
ATOM 708 N N . GLY A 1 90 ? -6.079 -3.049 10.344 1.00 98.31 90 GLY A N 1
ATOM 709 C CA . GLY A 1 90 ? -6.537 -3.187 11.732 1.00 98.31 90 GLY A CA 1
ATOM 710 C C . GLY A 1 90 ? -5.931 -2.173 12.710 1.00 98.31 90 GLY A C 1
ATOM 711 O O . GLY A 1 90 ? -6.376 -2.089 13.849 1.00 98.31 90 GLY A O 1
ATOM 712 N N . LYS A 1 91 ? -4.930 -1.394 12.278 1.00 97.81 91 LYS A N 1
ATOM 713 C CA . LYS A 1 91 ? -4.345 -0.285 13.051 1.00 97.81 91 LYS A CA 1
ATOM 714 C C . LYS A 1 91 ? -5.101 1.037 12.881 1.00 97.81 91 LYS A C 1
ATOM 716 O O . LYS A 1 91 ? -4.758 2.000 13.559 1.00 97.81 91 LYS A O 1
ATOM 721 N N . LEU A 1 92 ? -6.059 1.091 11.958 1.00 98.38 92 LEU A N 1
ATOM 722 C CA . LEU A 1 92 ? -6.847 2.278 11.635 1.00 98.38 92 LEU A CA 1
ATOM 723 C C . LEU A 1 92 ? -8.183 2.272 12.382 1.00 98.38 92 LEU A C 1
ATOM 725 O O . LEU A 1 92 ? -8.743 1.204 12.659 1.00 98.38 92 LEU A O 1
ATOM 729 N N . SER A 1 93 ? -8.730 3.461 12.643 1.00 98.56 93 SER A N 1
ATOM 730 C CA . SER A 1 93 ? -10.088 3.597 13.174 1.00 98.56 93 SER A CA 1
ATOM 731 C C . SER A 1 93 ? -11.131 3.048 12.184 1.00 98.56 93 SER A C 1
ATOM 733 O O . SER A 1 93 ? -10.858 2.941 10.982 1.00 98.56 93 SER A O 1
ATOM 735 N N . PRO A 1 94 ? -12.349 2.703 12.638 1.00 98.31 94 PRO A N 1
ATOM 736 C CA . PRO A 1 94 ? -13.425 2.289 11.737 1.00 98.31 94 PRO A CA 1
ATOM 737 C C . PRO A 1 94 ? -13.722 3.309 10.624 1.00 98.31 94 PRO A C 1
ATOM 739 O O . PRO A 1 94 ? -13.962 2.926 9.478 1.00 98.31 94 PRO A O 1
ATOM 742 N N . GLU A 1 95 ? -13.663 4.604 10.934 1.00 98.50 95 GLU A N 1
ATOM 743 C CA . GLU A 1 95 ? -13.879 5.693 9.978 1.00 98.50 95 GLU A CA 1
ATOM 744 C C . GLU A 1 95 ? -12.766 5.736 8.924 1.00 98.50 95 GLU A C 1
ATOM 746 O O . GLU A 1 95 ? -13.045 5.801 7.725 1.00 98.50 95 GLU A O 1
ATOM 751 N N . GLU A 1 96 ? -11.505 5.630 9.346 1.00 98.44 96 GLU A N 1
ATOM 752 C CA . GLU A 1 96 ? -10.354 5.569 8.440 1.00 98.44 96 GLU A CA 1
ATOM 753 C C . GLU A 1 96 ? -10.412 4.329 7.535 1.00 98.44 96 GLU A C 1
ATOM 755 O O . GLU A 1 96 ? -10.131 4.417 6.337 1.00 98.44 96 GLU A O 1
ATOM 760 N N . GLN A 1 97 ? -10.843 3.178 8.063 1.00 98.56 97 GLN A N 1
ATOM 761 C CA . GLN A 1 97 ? -11.052 1.966 7.266 1.00 98.56 97 GLN A CA 1
ATOM 762 C C . GLN A 1 97 ? -12.170 2.138 6.228 1.00 98.56 97 GLN A C 1
ATOM 764 O O . GLN A 1 97 ? -12.049 1.639 5.101 1.00 98.56 97 GLN A O 1
ATOM 769 N N . ALA A 1 98 ? -13.245 2.854 6.570 1.00 98.50 98 ALA A N 1
ATOM 770 C CA . ALA A 1 98 ? -14.315 3.173 5.629 1.00 98.50 98 ALA A CA 1
ATOM 771 C C . ALA A 1 98 ? -13.807 4.080 4.494 1.00 98.50 98 ALA A C 1
ATOM 773 O O . ALA A 1 98 ? -14.084 3.812 3.321 1.00 98.50 98 ALA A O 1
ATOM 774 N N . VAL A 1 99 ? -12.993 5.092 4.815 1.00 98.62 99 VAL A N 1
ATOM 775 C CA . VAL A 1 99 ? -12.353 5.953 3.807 1.00 98.62 99 VAL A CA 1
ATOM 776 C C . VAL A 1 99 ? -11.384 5.157 2.930 1.00 98.62 99 VAL A C 1
ATOM 778 O O . VAL A 1 99 ? -11.463 5.251 1.704 1.00 98.62 99 VAL A O 1
ATOM 781 N N . ALA A 1 100 ? -10.527 4.316 3.518 1.00 98.75 100 ALA A N 1
ATOM 782 C CA . ALA A 1 100 ? -9.608 3.453 2.772 1.00 98.75 100 ALA A CA 1
ATOM 783 C C . ALA A 1 100 ? -10.354 2.504 1.819 1.00 98.75 100 ALA A C 1
ATOM 785 O O . ALA A 1 100 ? -9.920 2.282 0.690 1.00 98.75 100 ALA A O 1
ATOM 786 N N . THR A 1 101 ? -11.516 1.991 2.233 1.00 98.81 101 THR A N 1
ATOM 787 C CA . THR A 1 101 ? -12.385 1.170 1.374 1.00 98.81 101 THR A CA 1
ATOM 788 C C . THR A 1 101 ? -12.889 1.969 0.172 1.00 98.81 101 THR A C 1
ATOM 790 O O . THR A 1 101 ? -12.805 1.496 -0.959 1.00 98.81 101 THR A O 1
ATOM 793 N N . LYS A 1 102 ? -13.332 3.216 0.375 1.00 98.81 102 LYS A N 1
ATOM 794 C CA . LYS A 1 102 ? -13.760 4.088 -0.732 1.00 98.81 102 LYS A CA 1
ATOM 795 C C . LYS A 1 102 ? -12.620 4.473 -1.669 1.00 98.81 102 LYS A C 1
ATOM 797 O O . LYS A 1 102 ? -12.829 4.556 -2.878 1.00 98.81 102 LYS A O 1
ATOM 802 N N . GLN A 1 103 ? -11.414 4.653 -1.141 1.00 98.81 103 GLN A N 1
ATOM 803 C CA . GLN A 1 103 ? -10.224 4.845 -1.967 1.00 98.81 103 GLN A CA 1
ATOM 804 C C . GLN A 1 103 ? -9.901 3.592 -2.790 1.00 98.81 103 GLN A C 1
ATOM 806 O O . GLN A 1 103 ? -9.641 3.719 -3.982 1.00 98.81 103 GLN A O 1
ATOM 811 N N . ALA A 1 104 ? -9.994 2.395 -2.203 1.00 98.88 104 ALA A N 1
ATOM 812 C CA . ALA A 1 104 ? -9.788 1.134 -2.917 1.00 98.88 104 ALA A CA 1
ATOM 813 C C . ALA A 1 104 ? -10.805 0.933 -4.054 1.00 98.88 104 ALA A C 1
ATOM 815 O O . ALA A 1 104 ? -10.418 0.590 -5.167 1.00 98.88 104 ALA A O 1
ATOM 816 N N . GLU A 1 105 ? -12.091 1.211 -3.809 1.00 98.75 105 GLU A N 1
ATOM 817 C CA . GLU A 1 105 ? -13.145 1.166 -4.836 1.00 98.75 105 GLU A CA 1
ATOM 818 C C . GLU A 1 105 ? -12.875 2.147 -5.986 1.00 98.75 105 GLU A C 1
ATOM 820 O O . GLU A 1 105 ? -13.128 1.834 -7.150 1.00 98.75 105 GLU A O 1
ATOM 825 N N . ARG A 1 106 ? -12.373 3.349 -5.675 1.00 98.75 106 ARG A N 1
ATOM 826 C CA . ARG A 1 106 ? -11.982 4.330 -6.693 1.00 98.75 106 ARG A CA 1
ATOM 827 C C . ARG A 1 106 ? -10.783 3.838 -7.502 1.00 98.75 106 ARG A C 1
ATOM 829 O O . ARG A 1 106 ? -10.844 3.900 -8.723 1.00 98.75 106 ARG A O 1
ATOM 836 N N . LEU A 1 107 ? -9.733 3.356 -6.834 1.00 98.75 107 LEU A N 1
ATOM 837 C CA . LEU A 1 107 ? -8.545 2.808 -7.493 1.00 98.75 107 LEU A CA 1
ATOM 838 C C . LEU A 1 107 ? -8.913 1.636 -8.405 1.00 98.75 107 LEU A C 1
ATOM 840 O O . LEU A 1 107 ? -8.409 1.555 -9.517 1.00 98.75 107 LEU A O 1
ATOM 844 N N . TYR A 1 108 ? -9.833 0.769 -7.971 1.00 98.62 108 TYR A N 1
ATOM 845 C CA . TYR A 1 108 ? -10.292 -0.359 -8.777 1.00 98.62 108 TYR A CA 1
ATOM 846 C C . TYR A 1 108 ? -10.867 0.108 -10.110 1.00 98.62 108 TYR A C 1
ATOM 848 O O . TYR A 1 108 ? -10.406 -0.354 -11.139 1.00 98.62 108 TYR A O 1
ATOM 856 N N . LYS A 1 109 ? -11.775 1.092 -10.093 1.00 98.50 109 LYS A N 1
AT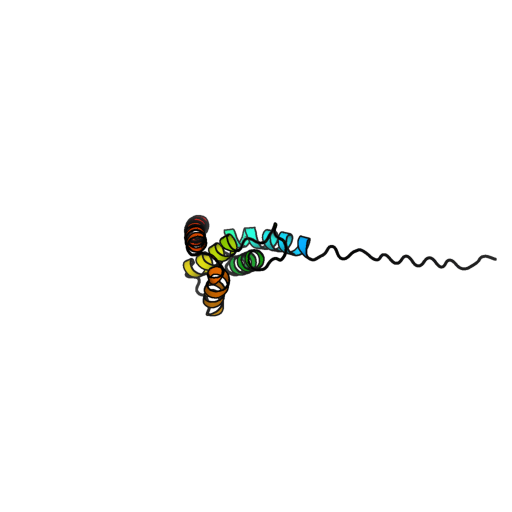OM 857 C CA . LYS A 1 109 ? -12.377 1.669 -11.311 1.00 98.50 109 LYS A CA 1
ATOM 858 C C . LYS A 1 109 ? -11.377 2.370 -12.234 1.00 98.50 109 LYS A C 1
ATOM 860 O O . LYS A 1 109 ? -11.692 2.611 -13.392 1.00 98.50 109 LYS A O 1
ATOM 865 N N . GLU A 1 110 ? -10.246 2.819 -11.697 1.00 98.19 110 GLU A N 1
ATOM 866 C CA . GLU A 1 110 ? -9.211 3.519 -12.462 1.00 98.19 110 GLU A CA 1
ATOM 867 C C . GLU A 1 110 ? -8.230 2.541 -13.124 1.00 98.19 110 GLU A C 1
ATOM 869 O O . GLU A 1 110 ? -7.671 2.849 -14.173 1.00 98.19 110 GLU A O 1
ATOM 874 N N . ILE A 1 111 ? -8.026 1.372 -12.512 1.00 98.25 111 ILE A N 1
ATOM 875 C CA . ILE A 1 111 ? -6.989 0.406 -12.892 1.00 98.25 111 ILE A CA 1
ATOM 876 C C . ILE A 1 111 ? -7.566 -0.787 -13.672 1.00 98.25 111 ILE A C 1
ATOM 878 O O . ILE A 1 111 ? -6.872 -1.329 -14.534 1.00 98.25 111 ILE A O 1
ATOM 882 N N . TYR A 1 112 ? -8.805 -1.193 -13.375 1.00 95.19 112 TYR A N 1
ATOM 883 C CA . TYR A 1 112 ? -9.489 -2.367 -13.930 1.00 95.19 112 TYR A CA 1
ATOM 884 C C . TYR A 1 112 ? -10.848 -1.986 -14.529 1.00 95.19 112 TYR A C 1
ATOM 886 O O . TYR A 1 112 ? -11.190 -2.575 -15.579 1.00 95.19 112 TYR A O 1
#